Protein AF-W1IAW9-F1 (afdb_monomer_lite)

Structure (mmCIF, N/CA/C/O backbone):
data_AF-W1IAW9-F1
#
_entry.id   AF-W1IAW9-F1
#
loop_
_atom_site.group_PDB
_atom_site.id
_atom_site.type_symbol
_atom_site.label_atom_id
_atom_site.label_alt_id
_atom_site.label_comp_id
_atom_site.label_asym_id
_atom_site.label_entity_id
_atom_site.label_seq_id
_atom_site.pdbx_PDB_ins_code
_atom_site.Cartn_x
_atom_site.Cartn_y
_atom_site.Cartn_z
_atom_site.occupancy
_atom_site.B_iso_or_equiv
_atom_site.auth_seq_id
_atom_site.auth_comp_id
_atom_site.auth_asym_id
_atom_site.auth_atom_id
_atom_site.pdbx_PDB_model_num
ATOM 1 N N . TYR A 1 1 ? 16.249 -6.801 2.804 1.00 62.34 1 TYR A N 1
ATOM 2 C CA . TYR A 1 1 ? 15.121 -6.734 1.849 1.00 62.34 1 TYR A CA 1
ATOM 3 C C . TYR A 1 1 ? 14.923 -8.117 1.261 1.00 62.34 1 TYR A C 1
ATOM 5 O O . TYR A 1 1 ? 15.925 -8.717 0.900 1.00 62.34 1 TYR A O 1
ATOM 13 N N . GLY A 1 2 ? 13.690 -8.633 1.254 1.00 84.44 2 GLY A N 1
ATOM 14 C CA . GLY A 1 2 ? 13.422 -10.063 1.036 1.00 84.44 2 GLY A CA 1
ATOM 15 C C . GLY A 1 2 ? 12.942 -10.479 -0.359 1.00 84.44 2 GLY A C 1
ATOM 16 O O . GLY A 1 2 ? 12.735 -11.665 -0.558 1.00 84.44 2 GLY A O 1
ATOM 17 N N . PHE A 1 3 ? 12.758 -9.549 -1.304 1.00 91.81 3 PHE A N 1
ATOM 18 C CA . PHE A 1 3 ? 12.111 -9.821 -2.598 1.00 91.81 3 PHE A CA 1
ATOM 19 C C . PHE A 1 3 ? 12.921 -9.271 -3.779 1.00 91.81 3 PHE A C 1
ATOM 21 O O . PHE A 1 3 ? 13.590 -8.241 -3.640 1.00 91.81 3 PHE A O 1
ATOM 28 N N . SER A 1 4 ? 12.856 -9.954 -4.927 1.00 91.94 4 SER A N 1
ATOM 29 C CA . SER A 1 4 ? 13.447 -9.499 -6.193 1.00 91.94 4 SER A CA 1
ATOM 30 C C . SER A 1 4 ? 12.569 -8.443 -6.880 1.00 91.94 4 SER A C 1
ATOM 32 O O . SER A 1 4 ? 11.409 -8.261 -6.514 1.00 91.94 4 SER A O 1
ATOM 34 N N . ASN A 1 5 ? 13.091 -7.764 -7.908 1.00 92.06 5 ASN A N 1
ATOM 35 C CA . ASN A 1 5 ? 12.285 -6.829 -8.706 1.00 92.06 5 ASN A CA 1
ATOM 36 C C . ASN A 1 5 ? 11.072 -7.531 -9.337 1.00 92.06 5 ASN A C 1
ATOM 38 O O . ASN A 1 5 ? 9.963 -7.026 -9.224 1.00 92.06 5 ASN A O 1
ATOM 42 N N . ALA A 1 6 ? 11.263 -8.737 -9.885 1.00 94.62 6 ALA A N 1
ATOM 43 C CA . ALA A 1 6 ? 10.188 -9.514 -10.501 1.00 94.62 6 ALA A CA 1
ATOM 44 C C . ALA A 1 6 ? 9.089 -9.919 -9.501 1.00 94.62 6 ALA A C 1
ATOM 46 O O . ALA A 1 6 ? 7.917 -10.010 -9.869 1.00 94.62 6 ALA A O 1
ATOM 47 N N . ASP A 1 7 ? 9.444 -10.157 -8.235 1.00 95.12 7 ASP A N 1
ATOM 48 C CA . ASP A 1 7 ? 8.455 -10.413 -7.180 1.00 95.12 7 ASP A CA 1
ATOM 49 C C . ASP A 1 7 ? 7.660 -9.143 -6.860 1.00 95.12 7 ASP A C 1
ATOM 51 O O . ASP A 1 7 ? 6.435 -9.182 -6.739 1.00 95.12 7 ASP A O 1
ATOM 55 N N . VAL A 1 8 ? 8.351 -8.003 -6.758 1.00 95.50 8 VAL A N 1
ATOM 56 C CA . VAL A 1 8 ? 7.721 -6.706 -6.484 1.00 95.50 8 VAL A CA 1
ATOM 57 C C . VAL A 1 8 ? 6.817 -6.267 -7.640 1.00 95.50 8 VAL A C 1
ATOM 59 O O . VAL A 1 8 ? 5.732 -5.756 -7.374 1.00 95.50 8 VAL A O 1
ATOM 62 N N . ASP A 1 9 ? 7.191 -6.534 -8.893 1.00 95.44 9 ASP A N 1
ATOM 63 C CA . ASP A 1 9 ? 6.364 -6.263 -10.077 1.00 95.44 9 ASP A CA 1
ATOM 64 C C . ASP A 1 9 ? 5.026 -7.016 -10.023 1.00 95.44 9 ASP A C 1
ATOM 66 O O . ASP A 1 9 ? 3.964 -6.430 -10.239 1.00 95.44 9 ASP A O 1
ATOM 70 N N . LYS A 1 10 ? 5.045 -8.307 -9.659 1.00 96.75 10 LYS A N 1
ATOM 71 C CA . LYS A 1 10 ? 3.819 -9.119 -9.513 1.00 96.75 10 LYS A CA 1
ATOM 72 C C . LYS A 1 10 ? 2.913 -8.598 -8.396 1.00 96.75 10 LYS A C 1
ATOM 74 O O . LYS A 1 10 ? 1.687 -8.562 -8.546 1.00 96.75 10 LYS A O 1
ATOM 79 N N . LEU A 1 11 ? 3.507 -8.183 -7.276 1.00 96.81 11 LEU A N 1
ATOM 80 C CA . LEU A 1 11 ? 2.767 -7.574 -6.170 1.00 96.81 11 LEU A CA 1
ATOM 81 C C . LEU A 1 11 ? 2.151 -6.237 -6.594 1.00 96.81 11 LEU A C 1
ATOM 83 O O . LEU A 1 11 ? 0.979 -5.997 -6.321 1.00 96.81 11 LEU A O 1
ATOM 87 N N . MET A 1 12 ? 2.910 -5.400 -7.303 1.00 96.62 12 MET A N 1
ATOM 88 C CA . MET A 1 12 ? 2.443 -4.117 -7.825 1.00 96.62 12 MET A CA 1
ATOM 89 C C . MET A 1 12 ? 1.257 -4.301 -8.779 1.00 96.62 12 MET A C 1
ATOM 91 O O . MET A 1 12 ? 0.238 -3.637 -8.602 1.00 96.62 12 MET A O 1
ATOM 95 N N . PHE A 1 13 ? 1.346 -5.248 -9.719 1.00 97.06 13 PHE A N 1
ATOM 96 C CA . PHE A 1 13 ? 0.242 -5.578 -10.624 1.00 97.06 13 PHE A CA 1
ATOM 97 C C . PHE A 1 13 ? -1.024 -5.966 -9.853 1.00 97.06 13 PHE A C 1
ATOM 99 O O . PHE A 1 13 ? -2.100 -5.444 -10.120 1.00 97.06 13 PHE A O 1
ATOM 106 N N . THR A 1 14 ? -0.888 -6.813 -8.830 1.00 97.50 14 THR A N 1
ATOM 107 C CA . THR A 1 14 ? -2.027 -7.223 -7.994 1.00 97.50 14 THR A CA 1
ATOM 108 C C . THR A 1 14 ? -2.655 -6.033 -7.262 1.00 97.50 14 THR A C 1
ATOM 110 O O . THR A 1 14 ? -3.876 -5.949 -7.160 1.00 97.50 14 THR A O 1
ATOM 113 N N . LEU A 1 15 ? -1.845 -5.100 -6.749 1.00 97.69 15 LEU A N 1
ATOM 114 C CA . LEU A 1 15 ? -2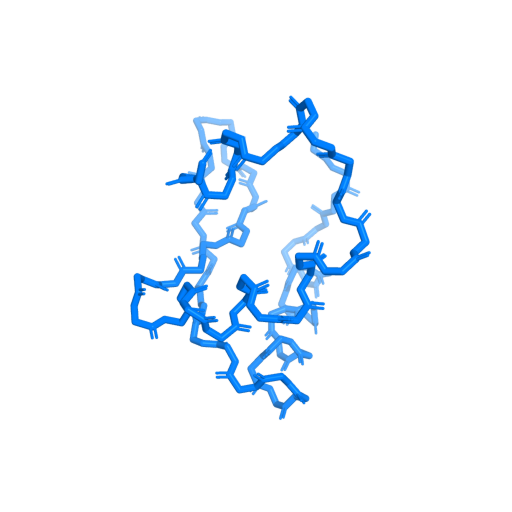.339 -3.894 -6.075 1.00 97.69 15 LEU A CA 1
ATOM 115 C C . LEU A 1 15 ? -3.113 -2.973 -7.028 1.00 97.69 15 LEU A C 1
ATOM 117 O O . LEU A 1 15 ? -4.141 -2.420 -6.636 1.00 97.69 15 LEU A O 1
ATOM 121 N N . GLN A 1 16 ? -2.642 -2.836 -8.266 1.00 97.44 16 GLN A N 1
ATOM 122 C CA . GLN A 1 16 ? -3.284 -2.008 -9.285 1.00 97.44 16 GLN A CA 1
ATOM 123 C C . GLN A 1 16 ? -4.573 -2.650 -9.804 1.00 97.44 16 GLN A C 1
ATOM 125 O O . GLN A 1 16 ? -5.613 -2.008 -9.789 1.00 97.44 16 GLN A O 1
ATOM 130 N N . ASP A 1 17 ? -4.526 -3.917 -10.210 1.00 97.81 17 ASP A N 1
ATOM 131 C CA . ASP A 1 17 ? -5.651 -4.595 -10.861 1.00 97.81 17 ASP A CA 1
ATOM 132 C C . ASP A 1 17 ? -6.773 -4.941 -9.871 1.00 97.81 17 ASP A C 1
ATOM 134 O O . AS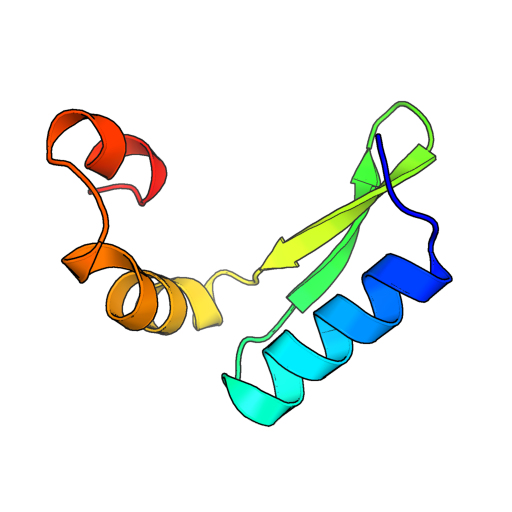P A 1 17 ? -7.932 -4.577 -10.058 1.00 97.81 17 ASP A O 1
ATOM 138 N N . LYS A 1 18 ? -6.427 -5.586 -8.751 1.00 97.88 18 LYS A N 1
ATOM 139 C CA . LYS A 1 18 ? -7.428 -6.109 -7.810 1.00 97.88 18 LYS A CA 1
ATOM 140 C C . LYS A 1 18 ? -7.976 -5.052 -6.857 1.00 97.88 18 LYS A C 1
ATOM 142 O O . LYS A 1 18 ? -9.127 -5.143 -6.436 1.00 97.88 18 LYS A O 1
ATOM 147 N N . PHE A 1 19 ? -7.138 -4.101 -6.455 1.00 97.19 19 PHE A N 1
ATOM 148 C CA . PHE A 1 19 ? -7.480 -3.122 -5.419 1.00 97.19 19 PHE A CA 1
ATOM 149 C C . PHE A 1 19 ? -7.573 -1.691 -5.949 1.00 97.19 19 PHE A C 1
ATOM 151 O O . PHE A 1 19 ? -7.895 -0.791 -5.175 1.00 97.19 19 PHE A O 1
ATOM 158 N N . ASN A 1 20 ? -7.312 -1.475 -7.2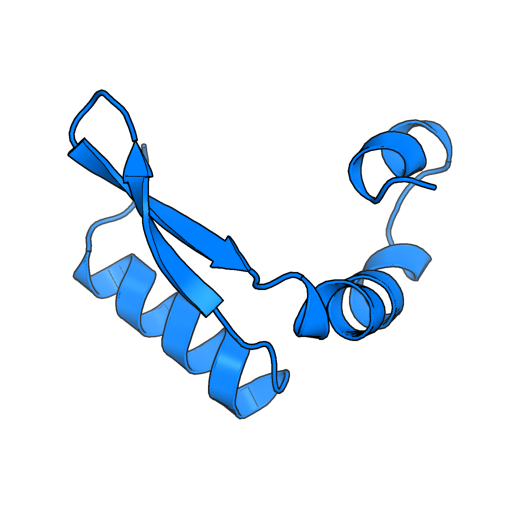45 1.00 97.00 20 ASN A N 1
ATOM 159 C CA . ASN A 1 20 ? -7.314 -0.156 -7.876 1.00 97.00 20 ASN A CA 1
ATOM 160 C C . ASN A 1 20 ? -6.416 0.860 -7.141 1.00 97.00 20 ASN A C 1
ATOM 162 O O . ASN A 1 20 ? -6.741 2.042 -7.018 1.00 97.00 20 ASN A O 1
ATOM 166 N N . LEU A 1 21 ? -5.284 0.390 -6.603 1.00 98.25 21 LEU A N 1
ATOM 167 C CA . LEU A 1 21 ? -4.318 1.236 -5.909 1.00 98.25 21 LEU A CA 1
ATOM 168 C C . LEU A 1 21 ? -3.228 1.671 -6.881 1.00 98.25 21 LEU A C 1
ATOM 170 O O . LEU A 1 21 ? -2.451 0.855 -7.378 1.00 98.25 21 LEU A O 1
ATOM 174 N N . ARG A 1 22 ? -3.118 2.980 -7.105 1.00 97.69 22 ARG A N 1
ATOM 175 C CA . ARG A 1 22 ? -2.029 3.556 -7.884 1.00 97.69 22 ARG A CA 1
ATOM 176 C C . ARG A 1 22 ? -0.733 3.426 -7.091 1.00 97.69 22 ARG A C 1
ATOM 178 O O . ARG A 1 22 ? -0.606 3.937 -5.974 1.00 97.69 22 ARG A O 1
ATOM 185 N N . CYS A 1 23 ? 0.253 2.770 -7.688 1.00 97.75 23 CYS A N 1
ATOM 186 C CA . CYS A 1 23 ? 1.547 2.522 -7.064 1.00 97.75 23 CYS A CA 1
ATOM 187 C C . CYS A 1 23 ? 2.682 2.403 -8.089 1.00 97.75 23 CYS A C 1
ATOM 189 O O . CYS A 1 23 ? 2.433 2.220 -9.280 1.00 97.75 23 CYS A O 1
ATOM 191 N N . SER A 1 24 ? 3.921 2.548 -7.621 1.00 96.31 24 SER A N 1
ATOM 192 C CA . SER A 1 24 ? 5.160 2.452 -8.405 1.00 96.31 24 SER A CA 1
ATOM 193 C C . SER A 1 24 ? 6.264 1.752 -7.606 1.00 96.31 24 SER A C 1
ATOM 195 O O . SER A 1 24 ? 6.183 1.623 -6.382 1.00 96.31 24 SER A O 1
ATOM 197 N N . ILE A 1 25 ? 7.328 1.320 -8.288 1.00 95.00 25 ILE A N 1
ATOM 198 C CA . ILE A 1 25 ? 8.537 0.804 -7.637 1.00 95.00 25 ILE A CA 1
ATOM 199 C C . ILE A 1 25 ? 9.528 1.940 -7.431 1.00 95.00 25 ILE A C 1
ATOM 201 O O . ILE A 1 25 ? 9.937 2.619 -8.369 1.00 95.00 25 ILE A O 1
ATOM 205 N N . HIS A 1 26 ? 9.922 2.133 -6.181 1.00 94.50 26 HIS A N 1
ATOM 206 C CA . HIS A 1 26 ? 10.995 3.024 -5.770 1.00 94.50 26 HIS A CA 1
ATOM 207 C C . HIS A 1 26 ? 12.153 2.186 -5.232 1.00 94.50 26 HIS A C 1
ATOM 209 O O . HIS A 1 26 ? 11.958 1.063 -4.773 1.00 94.50 26 HIS A O 1
ATOM 215 N N . TYR A 1 27 ? 13.358 2.742 -5.232 1.00 93.69 27 TYR A N 1
ATOM 216 C CA . TYR A 1 27 ? 14.531 2.070 -4.683 1.00 93.69 27 TYR A CA 1
ATOM 217 C C . TYR A 1 27 ? 14.969 2.759 -3.395 1.00 93.69 27 TYR A C 1
ATOM 219 O O . TYR A 1 27 ? 14.959 3.986 -3.289 1.00 93.69 27 TYR A O 1
ATOM 227 N N . ASN A 1 28 ? 15.305 1.965 -2.378 1.00 90.50 28 ASN A N 1
ATOM 228 C CA . ASN A 1 28 ? 15.897 2.494 -1.153 1.00 90.50 28 ASN A CA 1
ATOM 229 C C . ASN A 1 28 ? 17.387 2.850 -1.368 1.00 90.50 28 ASN A C 1
ATOM 231 O O . ASN A 1 28 ? 17.942 2.642 -2.446 1.00 90.50 28 ASN A O 1
ATOM 235 N N . ARG A 1 29 ? 18.056 3.345 -0.316 1.00 92.31 29 ARG A N 1
ATOM 236 C CA . ARG A 1 29 ? 19.489 3.701 -0.356 1.00 92.31 29 ARG A CA 1
ATOM 237 C C . ARG A 1 29 ? 20.413 2.534 -0.735 1.00 92.31 29 ARG A C 1
ATOM 239 O O . ARG A 1 29 ? 21.460 2.771 -1.318 1.00 92.31 29 ARG A O 1
ATOM 246 N N . ASP A 1 30 ? 20.001 1.298 -0.460 1.00 92.62 30 ASP A N 1
ATOM 247 C CA . ASP A 1 30 ? 20.754 0.071 -0.759 1.00 92.62 30 ASP A CA 1
ATOM 248 C C . ASP A 1 30 ? 20.356 -0.552 -2.112 1.00 92.62 30 ASP A C 1
ATOM 250 O O . ASP A 1 30 ? 20.579 -1.744 -2.350 1.00 92.62 30 ASP A O 1
ATOM 254 N N . ASN A 1 31 ? 19.701 0.233 -2.976 1.00 90.44 31 ASN A N 1
ATOM 255 C CA . ASN A 1 31 ? 19.178 -0.177 -4.278 1.00 90.44 31 ASN A CA 1
ATOM 256 C C . ASN A 1 31 ? 18.239 -1.399 -4.219 1.00 90.44 31 ASN A C 1
ATOM 258 O O . ASN A 1 31 ? 18.277 -2.293 -5.066 1.00 90.44 31 ASN A O 1
ATOM 262 N N . LYS A 1 32 ? 17.401 -1.471 -3.182 1.00 91.75 32 LYS A N 1
ATOM 263 C CA . LYS A 1 32 ? 16.393 -2.522 -2.993 1.00 91.75 32 LYS A CA 1
ATOM 264 C C . LYS A 1 32 ? 14.996 -1.998 -3.333 1.00 91.75 32 LYS A C 1
ATOM 266 O O . LYS A 1 32 ? 14.660 -0.890 -2.898 1.00 91.75 32 LYS A O 1
ATOM 271 N N . PRO A 1 33 ? 14.180 -2.779 -4.064 1.00 94.38 33 PRO A N 1
ATOM 272 C CA . PRO A 1 33 ? 12.875 -2.337 -4.540 1.00 94.38 33 PRO A CA 1
ATOM 273 C C . PRO A 1 33 ? 11.873 -2.187 -3.390 1.00 94.38 33 PRO A C 1
ATOM 275 O O . PRO A 1 33 ? 11.801 -3.017 -2.484 1.00 94.38 33 PRO A O 1
ATOM 278 N N . ARG A 1 34 ? 11.064 -1.131 -3.438 1.00 93.88 34 ARG A N 1
ATOM 279 C CA . ARG A 1 34 ? 10.003 -0.792 -2.487 1.00 93.88 34 ARG A CA 1
ATOM 280 C C . ARG A 1 34 ? 8.771 -0.340 -3.259 1.00 93.88 34 ARG A C 1
ATOM 282 O O . ARG A 1 34 ? 8.876 0.506 -4.138 1.00 93.88 34 ARG A O 1
ATOM 289 N N . ILE A 1 35 ? 7.605 -0.838 -2.868 1.00 96.06 35 ILE A N 1
ATOM 290 C CA . ILE A 1 35 ? 6.333 -0.343 -3.397 1.00 96.06 35 ILE A CA 1
ATOM 291 C C . ILE A 1 35 ? 6.042 1.018 -2.763 1.00 96.06 35 ILE A C 1
ATOM 293 O O . ILE A 1 35 ? 6.017 1.151 -1.538 1.00 96.06 35 ILE A O 1
ATOM 297 N N . TYR A 1 36 ? 5.833 2.018 -3.606 1.00 96.31 36 TYR A N 1
ATOM 298 C CA . TYR A 1 36 ? 5.339 3.332 -3.233 1.00 96.31 36 TYR A CA 1
ATOM 299 C C . TYR A 1 36 ? 3.868 3.434 -3.641 1.00 96.31 36 TYR A C 1
ATOM 301 O O . TYR A 1 36 ? 3.543 3.266 -4.814 1.00 96.31 36 TYR A O 1
ATOM 309 N N . ILE A 1 37 ? 2.978 3.676 -2.677 1.00 97.38 37 ILE A N 1
ATOM 310 C CA . ILE A 1 37 ? 1.559 3.954 -2.938 1.00 97.38 37 ILE A CA 1
ATOM 311 C C . ILE A 1 37 ? 1.401 5.466 -3.082 1.00 97.38 37 ILE A C 1
ATOM 313 O O . ILE A 1 37 ? 1.863 6.219 -2.222 1.00 97.38 37 ILE A O 1
ATOM 317 N N . PHE A 1 38 ? 0.767 5.909 -4.164 1.00 97.06 38 PHE A N 1
ATOM 318 C CA . PHE A 1 38 ? 0.557 7.332 -4.401 1.00 97.06 38 PHE A CA 1
ATOM 319 C C . PHE A 1 38 ? -0.502 7.909 -3.452 1.00 97.06 38 PHE A C 1
ATOM 321 O O . PHE A 1 38 ? -1.414 7.207 -3.008 1.00 97.06 38 PHE A O 1
ATOM 328 N N . LYS A 1 39 ? -0.392 9.210 -3.153 1.00 95.75 39 LYS A N 1
ATOM 329 C CA . LYS A 1 39 ? -1.241 9.900 -2.168 1.00 95.75 39 LYS A CA 1
ATOM 330 C C . LYS A 1 39 ? -2.731 9.772 -2.495 1.00 95.75 39 LYS A C 1
ATOM 332 O O . LYS A 1 39 ? -3.531 9.546 -1.597 1.00 95.75 39 LYS A O 1
ATOM 337 N N . GLU A 1 40 ? -3.091 9.867 -3.768 1.00 96.50 40 GLU A N 1
ATOM 338 C CA . GLU A 1 40 ? -4.457 9.716 -4.277 1.00 96.50 40 GLU A CA 1
ATOM 339 C C . GLU A 1 40 ? -5.089 8.345 -3.988 1.00 96.50 40 GLU A C 1
ATOM 341 O O . GLU A 1 40 ? -6.309 8.227 -3.991 1.00 96.50 40 GLU A O 1
ATOM 346 N N . SER A 1 41 ? -4.290 7.312 -3.707 1.00 97.38 41 SER A N 1
ATOM 347 C CA . SER A 1 41 ? -4.784 5.977 -3.348 1.00 97.38 41 SER A CA 1
ATOM 348 C C . SER A 1 41 ? -4.764 5.705 -1.841 1.00 97.38 41 SER A C 1
ATOM 350 O O . SER A 1 41 ? -5.173 4.623 -1.419 1.00 97.38 41 SER A O 1
ATOM 352 N N . MET A 1 42 ? -4.334 6.664 -1.013 1.00 96.19 42 MET A N 1
ATOM 353 C CA . MET A 1 42 ? -4.243 6.473 0.439 1.00 96.19 42 MET A CA 1
ATOM 354 C C . MET A 1 42 ? -5.606 6.280 1.098 1.00 96.19 42 MET A C 1
ATOM 356 O O . MET A 1 42 ? -5.739 5.378 1.918 1.00 96.19 42 MET A O 1
ATOM 360 N N . ASP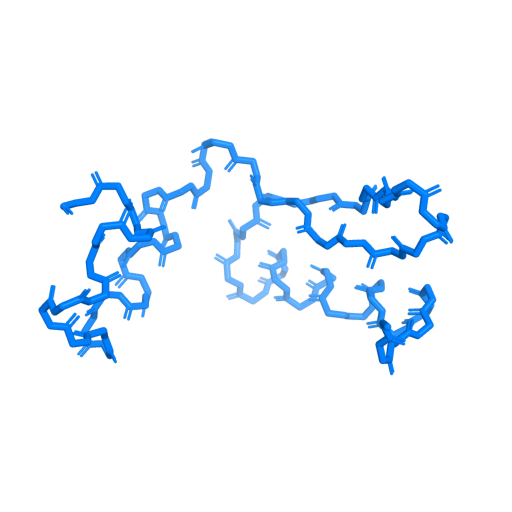 A 1 43 ? -6.631 7.039 0.707 1.00 96.44 43 ASP A N 1
ATOM 361 C CA . ASP A 1 43 ? -7.976 6.890 1.285 1.00 96.44 43 ASP A CA 1
ATOM 362 C C . ASP A 1 43 ? -8.571 5.504 0.987 1.00 96.44 43 ASP A C 1
ATOM 364 O O . ASP A 1 43 ? -9.173 4.863 1.856 1.00 96.44 43 ASP A O 1
ATOM 368 N N . SER A 1 44 ? -8.327 4.997 -0.228 1.00 97.44 44 SER A N 1
ATOM 369 C CA . SER A 1 44 ? -8.729 3.645 -0.637 1.00 97.44 44 SER A CA 1
ATOM 370 C C . SER A 1 44 ? -7.977 2.580 0.162 1.00 97.44 44 SER A C 1
ATOM 372 O O . SER A 1 44 ? -8.588 1.660 0.704 1.00 97.44 44 SER A O 1
ATOM 374 N N . LEU A 1 45 ? -6.657 2.736 0.311 1.00 97.25 45 LEU A N 1
ATOM 375 C CA . LEU A 1 45 ? -5.833 1.834 1.112 1.00 97.25 45 LEU A CA 1
ATOM 376 C C . LEU A 1 45 ? -6.282 1.806 2.579 1.00 97.25 45 LEU A C 1
ATOM 378 O O . LEU A 1 45 ? -6.469 0.726 3.136 1.00 97.25 45 LEU A O 1
ATOM 382 N N . ILE A 1 46 ? -6.476 2.973 3.198 1.00 97.19 46 ILE A N 1
ATOM 383 C CA . ILE A 1 46 ? -6.905 3.098 4.596 1.00 97.19 46 ILE A CA 1
ATOM 384 C C . ILE A 1 46 ? -8.252 2.406 4.789 1.00 97.19 46 ILE A C 1
ATOM 386 O O . ILE A 1 46 ? -8.402 1.637 5.733 1.00 97.19 46 ILE A O 1
ATOM 390 N N . THR A 1 47 ? -9.205 2.612 3.879 1.00 97.38 47 THR A N 1
ATOM 391 C CA . THR A 1 47 ? -10.518 1.950 3.931 1.00 97.38 47 THR A CA 1
ATOM 392 C C . THR A 1 47 ? -10.394 0.425 3.936 1.00 97.38 47 THR A C 1
ATOM 394 O O . THR A 1 47 ? -11.068 -0.238 4.723 1.00 97.38 47 THR A O 1
ATOM 397 N N . LEU A 1 48 ? -9.499 -0.131 3.113 1.00 97.38 48 LEU A N 1
ATOM 398 C CA . LEU A 1 48 ? -9.280 -1.576 3.019 1.00 97.38 48 LEU A CA 1
ATOM 399 C C . LEU A 1 48 ? -8.633 -2.168 4.277 1.00 97.38 48 LEU A C 1
ATOM 401 O O . LEU A 1 48 ? -8.992 -3.270 4.687 1.00 97.38 48 LEU A O 1
ATOM 405 N N . VAL A 1 49 ? -7.664 -1.472 4.880 1.00 97.12 49 VAL A N 1
ATOM 406 C CA . VAL A 1 49 ? -6.831 -2.060 5.946 1.00 97.12 49 VAL A CA 1
ATOM 407 C C . VAL A 1 49 ? -7.260 -1.673 7.359 1.00 97.12 49 VAL A C 1
ATOM 409 O O . VAL A 1 49 ? -7.032 -2.445 8.287 1.00 97.12 49 VAL A O 1
ATOM 412 N N . LYS A 1 50 ? -7.901 -0.511 7.546 1.00 96.88 50 LYS A N 1
ATOM 413 C CA . LYS A 1 50 ? -8.273 0.038 8.862 1.00 96.88 50 LYS A CA 1
ATOM 414 C C . LYS A 1 50 ? -9.039 -0.940 9.764 1.00 96.88 50 LYS A C 1
ATOM 416 O O . LYS A 1 50 ? -8.708 -0.965 10.948 1.00 96.88 50 LYS A O 1
ATOM 421 N N . PRO A 1 51 ? -9.993 -1.762 9.278 1.00 97.56 51 PRO A N 1
ATOM 422 C CA . PRO A 1 51 ? -10.702 -2.722 10.132 1.00 97.56 51 PRO A CA 1
ATOM 423 C C . PRO A 1 51 ? -9.792 -3.752 10.820 1.00 97.56 51 PRO A C 1
ATOM 425 O O . PRO A 1 51 ? -10.190 -4.350 11.814 1.00 97.56 51 PRO A O 1
ATOM 428 N N . TYR A 1 52 ? -8.578 -3.954 10.302 1.00 97.56 52 TYR A N 1
ATOM 429 C CA . TYR A 1 52 ? -7.611 -4.934 10.795 1.00 97.56 52 TYR A CA 1
ATOM 430 C C . TYR A 1 52 ? -6.463 -4.298 11.597 1.00 97.56 52 TYR A C 1
ATOM 432 O O . TYR A 1 52 ? -5.588 -5.009 12.090 1.00 97.56 52 TYR A O 1
ATOM 440 N N . PHE A 1 53 ? -6.436 -2.967 11.724 1.00 97.19 53 PHE A N 1
ATOM 441 C CA . PHE A 1 53 ? -5.423 -2.250 12.498 1.00 97.19 53 PHE A CA 1
ATOM 442 C C . PHE A 1 53 ? -5.838 -2.125 13.967 1.00 97.19 53 PHE A C 1
ATOM 444 O O . PHE A 1 53 ? -6.946 -1.695 14.281 1.00 97.19 53 PHE A O 1
ATOM 451 N N . ILE A 1 54 ? -4.910 -2.428 14.877 1.00 97.44 54 ILE A N 1
ATOM 452 C CA . ILE A 1 54 ? -5.057 -2.098 16.300 1.00 97.44 54 ILE A CA 1
ATOM 453 C C . ILE A 1 54 ? -4.887 -0.591 16.521 1.00 97.44 54 ILE A C 1
ATOM 455 O O . ILE A 1 54 ? -4.183 0.085 15.761 1.00 97.44 54 ILE A O 1
ATOM 459 N N . LYS A 1 55 ? -5.501 -0.066 17.587 1.00 96.19 55 LYS A N 1
ATOM 460 C CA . LYS A 1 55 ? -5.533 1.371 17.901 1.00 96.19 55 LYS A CA 1
ATOM 461 C C . LYS A 1 55 ? -4.131 1.983 17.973 1.00 96.19 55 LYS A C 1
ATOM 463 O O . LYS A 1 55 ? -3.898 3.066 17.448 1.00 96.19 55 LYS A O 1
ATOM 468 N N . GLU A 1 56 ? -3.189 1.261 18.565 1.00 97.75 56 GLU A N 1
ATOM 469 C CA . GLU A 1 56 ? -1.799 1.666 18.777 1.00 97.75 56 GLU A CA 1
ATOM 470 C C . GLU A 1 56 ? -1.005 1.796 17.467 1.00 97.75 56 GLU A C 1
ATOM 472 O O . GLU A 1 56 ? 0.059 2.407 17.459 1.00 97.75 56 GLU A O 1
ATOM 477 N N . MET A 1 57 ? -1.504 1.240 16.356 1.00 97.56 57 MET A N 1
ATOM 478 C CA . MET A 1 57 ? -0.854 1.284 15.039 1.00 97.56 57 MET A CA 1
ATOM 479 C C . MET A 1 57 ? -1.509 2.273 14.066 1.00 97.56 57 MET A C 1
ATOM 481 O O . MET A 1 57 ? -1.008 2.436 12.952 1.00 97.56 57 MET A O 1
ATOM 485 N N . LEU A 1 58 ? -2.587 2.961 14.463 1.00 96.19 58 LEU A N 1
ATOM 486 C CA . LEU A 1 58 ? -3.306 3.903 13.593 1.00 96.19 58 LEU A CA 1
ATOM 487 C C . LEU A 1 58 ? -2.444 5.093 13.145 1.00 96.19 58 LEU A C 1
ATOM 489 O O . LEU A 1 58 ? -2.576 5.529 12.002 1.00 96.19 58 LEU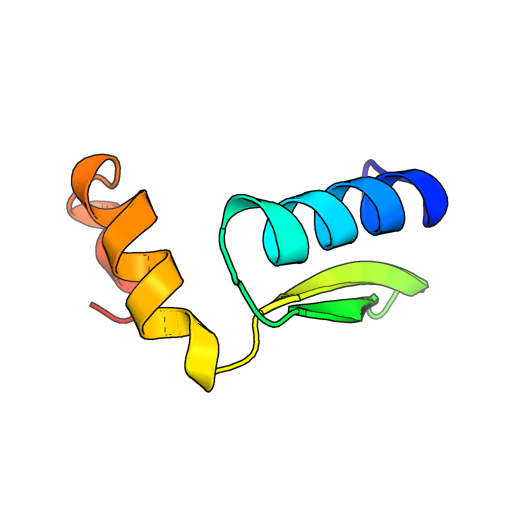 A O 1
ATOM 493 N N . TYR A 1 59 ? -1.459 5.502 13.952 1.00 96.56 59 TYR A N 1
ATOM 494 C CA . TYR A 1 59 ? -0.518 6.569 13.588 1.00 96.56 59 TYR A CA 1
ATOM 495 C C . TYR A 1 59 ? 0.255 6.276 12.288 1.00 96.56 59 TYR A C 1
ATOM 497 O O . TYR A 1 59 ? 0.659 7.199 11.583 1.00 96.56 59 TYR A O 1
ATOM 505 N N . LYS A 1 60 ? 0.450 4.995 11.923 1.00 95.62 60 LYS A N 1
ATOM 506 C CA . LYS A 1 60 ? 1.099 4.601 10.656 1.00 95.62 60 LYS A CA 1
ATOM 507 C C . LYS A 1 60 ? 0.224 4.843 9.428 1.00 95.62 60 LYS A C 1
ATOM 509 O O . LYS A 1 60 ? 0.751 4.908 8.322 1.00 95.62 60 LYS A O 1
ATOM 514 N N . LEU A 1 61 ? -1.087 4.960 9.624 1.00 93.94 61 LEU A N 1
ATOM 515 C CA . LEU A 1 61 ? -2.049 5.366 8.601 1.00 93.94 61 LEU A CA 1
ATOM 516 C C . LEU A 1 61 ? -2.240 6.892 8.564 1.00 93.94 61 LEU A C 1
ATOM 518 O O . LEU A 1 61 ? -2.974 7.379 7.711 1.00 93.94 61 LEU A O 1
ATOM 522 N N . GLY A 1 62 ? -1.584 7.640 9.461 1.00 91.19 62 GLY A N 1
ATOM 523 C CA . GLY A 1 62 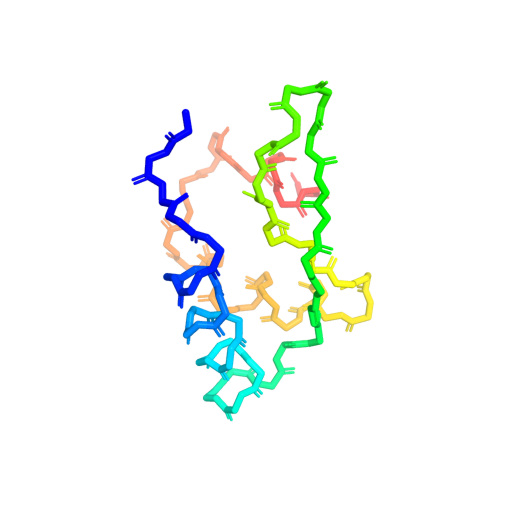? -1.790 9.082 9.623 1.00 91.19 62 GLY A CA 1
ATOM 524 C C . GLY A 1 62 ? -3.096 9.439 10.340 1.00 91.19 62 GLY A C 1
ATOM 525 O O . GLY A 1 62 ? -3.601 10.540 10.134 1.00 91.19 62 GLY A O 1
ATOM 526 N N . LEU A 1 63 ? -3.642 8.506 11.132 1.00 87.31 63 LEU A N 1
ATOM 527 C CA . LEU A 1 63 ? -4.875 8.649 11.915 1.00 87.31 63 LEU A CA 1
ATOM 528 C C . LEU A 1 63 ? -4.597 8.750 13.417 1.00 87.31 63 LEU A C 1
ATOM 530 O O . LEU A 1 63 ? -3.589 8.157 13.873 1.00 87.31 63 LEU A O 1
#

Sequence (63 aa):
YGFSNADVDKLMFTLQDKFNLRCSIHYNRDNKPRIYIFKESMDSLITLVKPYFIKEMLYKLGL

Radius of gyration: 12.95 Å; chains: 1; bounding box: 32×20×30 Å

Organism: NCBI:txid1318458

Secondary structure (DSSP, 8-state):
----HHHHHHHHHHHHHHH---EEEEE-TTS-EEEEE-GGGHHHHHHHHGGG--GGGGGGGT-

Foldseek 3Di:
DPDDPVRVVVVQVCCCPVQVWDWDWDADPVRHTDIDTDPVCLVSVCVVCVVPDDPVCCVVSVD

InterPro domains:
  IPR004860 Homing endonuclease, LAGLIDADG domain [PF03161] (2-45)
  IPR027434 Homing endonuclease [G3DSA:3.10.28.10] (1-63)
  IPR027434 Homing endonuclease [SSF55608] (2-62)

pLDDT: mean 94.98, std 4.94, range [62.34, 98.25]